Protein AF-A0A420ILF1-F1 (afdb_monomer_lite)

Radius of gyration: 15.02 Å; chains: 1; bounding box: 34×12×44 Å

Organism: NCBI:txid62708

Structure (mmCIF, N/CA/C/O backbone):
data_AF-A0A420ILF1-F1
#
_entry.id   AF-A0A420ILF1-F1
#
loop_
_atom_site.group_PDB
_atom_site.id
_atom_site.type_symbol
_atom_site.label_atom_id
_atom_site.label_alt_id
_atom_site.label_comp_id
_atom_site.label_asym_id
_atom_site.label_entity_id
_atom_site.label_seq_id
_atom_site.pdbx_PDB_ins_code
_atom_site.Cartn_x
_atom_site.Cartn_y
_atom_site.Cartn_z
_atom_site.occupancy
_atom_site.B_iso_or_equiv
_atom_site.auth_seq_id
_atom_site.auth_comp_id
_atom_site.auth_asym_id
_atom_site.auth_atom_id
_atom_site.pdbx_PDB_model_num
ATOM 1 N N . MET A 1 1 ? 3.042 -1.611 -25.622 1.00 61.19 1 MET A N 1
ATOM 2 C CA . MET A 1 1 ? 4.061 -2.005 -24.627 1.00 61.19 1 MET A CA 1
ATOM 3 C C . MET A 1 1 ? 4.093 -1.134 -23.368 1.00 61.19 1 MET A C 1
ATOM 5 O O . MET A 1 1 ? 3.619 -1.605 -22.349 1.00 61.19 1 MET A O 1
ATOM 9 N N . MET A 1 2 ? 4.568 0.126 -23.364 1.00 58.19 2 MET A N 1
ATOM 10 C CA . MET A 1 2 ? 4.724 0.879 -22.089 1.00 58.19 2 MET A CA 1
ATOM 11 C C . MET A 1 2 ? 3.394 1.255 -21.393 1.00 58.19 2 MET A C 1
ATOM 13 O O . MET A 1 2 ? 3.322 1.255 -20.169 1.00 58.19 2 MET A O 1
ATOM 17 N N . LYS A 1 3 ? 2.322 1.527 -22.157 1.00 64.94 3 LYS A N 1
ATOM 18 C CA . LYS A 1 3 ? 0.974 1.776 -21.598 1.00 64.94 3 LYS A CA 1
ATOM 19 C C . LYS A 1 3 ? 0.369 0.535 -20.930 1.00 64.94 3 LYS A C 1
ATOM 21 O O . LYS A 1 3 ? -0.305 0.664 -19.919 1.00 64.94 3 LYS A O 1
ATOM 26 N N . GLU A 1 4 ? 0.620 -0.652 -21.477 1.00 70.00 4 GLU A N 1
ATOM 27 C CA . GLU A 1 4 ? 0.028 -1.905 -20.986 1.00 70.00 4 GLU A CA 1
ATOM 28 C C . GLU A 1 4 ? 0.617 -2.303 -19.630 1.00 70.00 4 GLU A C 1
ATOM 30 O O . GLU A 1 4 ? -0.131 -2.661 -18.728 1.00 70.00 4 GLU A O 1
ATOM 35 N N . ILE A 1 5 ? 1.933 -2.146 -19.447 1.00 69.06 5 ILE A N 1
ATOM 36 C CA . ILE A 1 5 ? 2.618 -2.447 -18.178 1.00 69.06 5 ILE A CA 1
ATOM 37 C C . ILE A 1 5 ? 2.125 -1.524 -17.054 1.00 69.06 5 ILE A C 1
ATOM 39 O O . ILE A 1 5 ? 1.815 -1.992 -15.959 1.00 69.06 5 ILE A O 1
ATOM 43 N N . CYS A 1 6 ? 1.983 -0.223 -17.328 1.00 69.31 6 CYS A N 1
ATOM 44 C CA . CYS A 1 6 ? 1.412 0.711 -16.356 1.00 69.31 6 CYS A CA 1
ATOM 45 C C . CYS A 1 6 ? -0.044 0.361 -16.010 1.00 69.31 6 CYS A C 1
ATOM 47 O O . CYS A 1 6 ? -0.423 0.453 -14.847 1.00 69.31 6 CYS A O 1
ATOM 49 N N . ASN A 1 7 ? -0.844 -0.084 -16.986 1.00 74.44 7 ASN A N 1
ATOM 50 C CA . ASN A 1 7 ? -2.228 -0.496 -16.739 1.00 74.44 7 ASN A CA 1
ATOM 51 C C . ASN A 1 7 ? -2.311 -1.740 -15.840 1.00 74.44 7 ASN A C 1
ATOM 53 O O . ASN A 1 7 ? -3.150 -1.776 -14.945 1.00 74.44 7 ASN A O 1
ATOM 57 N N . VAL A 1 8 ? -1.429 -2.729 -16.028 1.00 74.56 8 VAL A N 1
ATOM 58 C CA . VAL A 1 8 ? -1.358 -3.917 -15.155 1.00 74.56 8 VAL A CA 1
ATOM 59 C C . VAL A 1 8 ? -0.961 -3.528 -13.731 1.00 74.56 8 VAL A C 1
ATOM 61 O O . VAL A 1 8 ? -1.558 -4.007 -12.772 1.00 74.56 8 VAL A O 1
ATOM 64 N N . ALA A 1 9 ? 0.007 -2.624 -13.580 1.00 71.56 9 ALA A N 1
ATOM 65 C CA . ALA A 1 9 ? 0.445 -2.144 -12.274 1.00 71.56 9 ALA A CA 1
ATOM 66 C C . ALA A 1 9 ? -0.667 -1.426 -11.502 1.00 71.56 9 ALA A C 1
ATOM 68 O O . ALA A 1 9 ? -0.876 -1.693 -10.320 1.00 71.56 9 ALA A O 1
ATOM 69 N N . VAL A 1 10 ? -1.389 -0.536 -12.189 1.00 74.94 10 VAL A N 1
ATOM 70 C CA . VAL A 1 10 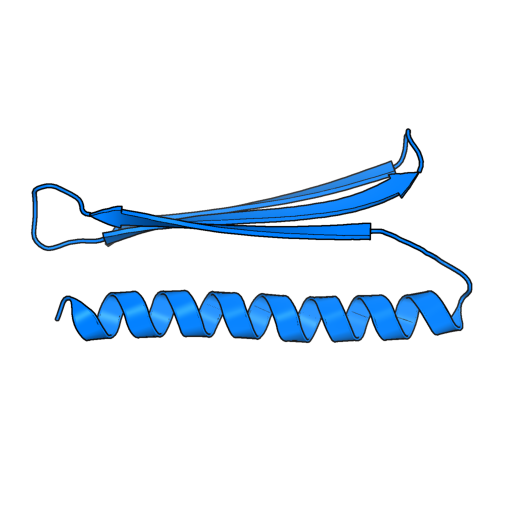? -2.543 0.169 -11.625 1.00 74.94 10 VAL A CA 1
ATOM 71 C C . VAL A 1 10 ? -3.643 -0.826 -11.267 1.00 74.94 10 VAL A C 1
ATOM 73 O O . VAL A 1 10 ? -4.190 -0.735 -10.178 1.00 74.94 10 VAL A O 1
ATOM 76 N N . PHE A 1 11 ? -3.913 -1.819 -12.120 1.00 79.06 11 PHE A N 1
ATOM 77 C CA . PHE A 1 11 ? -4.905 -2.856 -11.838 1.00 79.06 11 PHE A CA 1
ATOM 78 C C . PHE A 1 11 ? -4.574 -3.668 -10.577 1.00 79.06 11 PHE A C 1
ATOM 80 O O . PHE A 1 11 ? -5.437 -3.827 -9.718 1.00 79.06 11 PHE A O 1
ATOM 87 N N . ILE A 1 12 ? -3.329 -4.143 -10.432 1.00 72.88 12 ILE A N 1
ATOM 88 C CA . ILE A 1 12 ? -2.886 -4.872 -9.229 1.00 72.88 12 ILE A CA 1
ATOM 89 C C . ILE A 1 12 ? -3.037 -3.987 -7.988 1.00 72.88 12 ILE A C 1
ATOM 91 O O . ILE A 1 12 ? -3.546 -4.453 -6.973 1.00 72.88 12 ILE A O 1
ATOM 95 N N . PHE A 1 13 ? -2.650 -2.711 -8.084 1.00 75.50 13 PHE A N 1
ATOM 96 C CA . PHE A 1 13 ? -2.782 -1.765 -6.979 1.00 75.50 13 PHE A CA 1
ATOM 97 C C . PHE A 1 13 ? -4.247 -1.535 -6.579 1.00 75.50 13 PHE A C 1
ATOM 99 O O . PHE A 1 13 ? -4.581 -1.590 -5.397 1.00 75.50 13 PHE A O 1
ATOM 106 N N . THR A 1 14 ? -5.147 -1.342 -7.547 1.00 77.75 14 THR A N 1
ATOM 107 C CA . THR A 1 14 ? -6.588 -1.226 -7.282 1.00 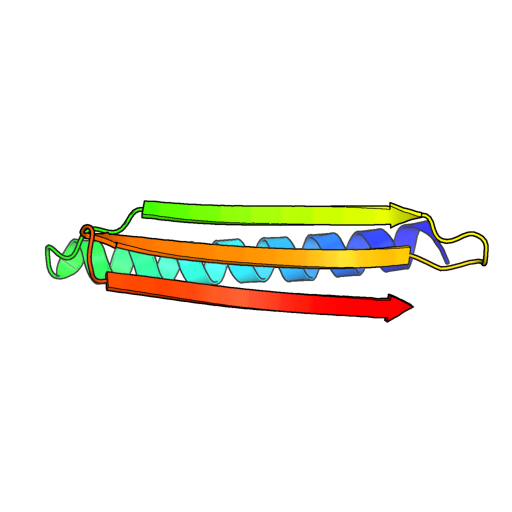77.75 14 THR A CA 1
ATOM 108 C C . THR A 1 14 ? -7.135 -2.489 -6.619 1.00 77.75 14 THR A C 1
ATOM 110 O O . THR A 1 14 ? -7.846 -2.388 -5.626 1.00 77.75 14 THR A O 1
ATOM 113 N N . LEU A 1 15 ? -6.738 -3.676 -7.086 1.00 78.94 15 LEU A N 1
ATOM 114 C CA . LEU A 1 15 ? -7.171 -4.934 -6.480 1.00 78.94 15 LEU A CA 1
ATOM 115 C C . LEU A 1 15 ? -6.699 -5.060 -5.022 1.00 78.94 15 LEU A C 1
ATOM 117 O O . LEU A 1 15 ? -7.459 -5.502 -4.163 1.00 78.94 15 LEU A O 1
ATOM 121 N N . THR A 1 16 ? -5.465 -4.642 -4.719 1.00 77.38 16 THR A N 1
ATOM 122 C CA . THR A 1 16 ? -4.970 -4.621 -3.335 1.00 77.38 16 THR A CA 1
ATOM 123 C C . THR A 1 16 ? -5.745 -3.637 -2.458 1.00 77.38 16 THR A C 1
ATOM 125 O O . THR A 1 16 ? -6.038 -3.973 -1.314 1.00 77.38 16 THR A O 1
ATOM 128 N N . VAL A 1 17 ? -6.131 -2.466 -2.981 1.00 78.62 17 VAL A N 1
ATOM 129 C CA . VAL A 1 17 ? -6.984 -1.496 -2.266 1.00 78.62 17 VAL A CA 1
ATOM 130 C C . VAL A 1 17 ? -8.339 -2.122 -1.931 1.00 78.62 17 VAL A C 1
ATOM 132 O O . VAL A 1 17 ? -8.752 -2.081 -0.776 1.00 78.62 17 VAL A O 1
ATOM 135 N N . ASP A 1 18 ? -9.004 -2.748 -2.905 1.00 82.19 18 ASP A N 1
ATOM 136 C CA . ASP A 1 18 ? -10.335 -3.341 -2.713 1.00 82.19 18 ASP A CA 1
ATOM 137 C C . ASP A 1 18 ? -10.323 -4.455 -1.655 1.00 82.19 18 ASP A C 1
ATOM 139 O O . ASP A 1 18 ? -11.198 -4.513 -0.786 1.00 82.19 18 ASP A O 1
ATOM 143 N N . VAL A 1 19 ? -9.302 -5.321 -1.682 1.00 82.75 19 VAL A N 1
ATOM 144 C CA . VAL A 1 19 ? -9.127 -6.381 -0.676 1.00 82.75 19 VAL A CA 1
ATOM 145 C C . VAL A 1 19 ? -8.930 -5.780 0.713 1.00 82.75 19 VAL A C 1
ATOM 147 O O . VAL A 1 19 ? -9.586 -6.202 1.665 1.00 82.75 19 VAL A O 1
ATOM 150 N N . TRP A 1 20 ? -8.061 -4.779 0.846 1.00 80.81 20 TRP A N 1
ATOM 151 C CA . TRP A 1 20 ? -7.818 -4.135 2.133 1.00 80.81 20 TRP A CA 1
ATOM 152 C C . TRP A 1 20 ? -9.026 -3.360 2.650 1.00 80.81 20 TRP A C 1
ATOM 154 O O . TRP A 1 20 ? -9.275 -3.363 3.855 1.00 80.81 20 TRP A O 1
ATOM 164 N N . GLN A 1 21 ? -9.803 -2.745 1.761 1.00 77.12 21 GLN A N 1
ATOM 165 C CA . GLN A 1 21 ? -11.048 -2.082 2.124 1.00 77.12 21 GLN A CA 1
ATOM 166 C C . GLN A 1 21 ? -12.065 -3.093 2.664 1.00 77.12 21 GLN A C 1
ATOM 168 O O . GLN A 1 21 ? -12.702 -2.836 3.685 1.00 77.12 21 GLN A O 1
ATOM 173 N N . HIS A 1 22 ? -12.145 -4.280 2.059 1.00 84.75 22 HIS A N 1
ATOM 174 C CA . HIS A 1 22 ? -12.966 -5.366 2.584 1.00 84.75 22 HIS A CA 1
ATOM 175 C C . HIS A 1 22 ? -12.491 -5.838 3.969 1.00 84.75 22 HIS A C 1
ATOM 177 O O . HIS A 1 22 ? -13.308 -6.025 4.870 1.00 84.75 22 HIS A O 1
ATOM 183 N N . VAL A 1 23 ? -11.176 -5.978 4.175 1.00 80.38 23 VAL A N 1
ATOM 184 C CA . VAL A 1 23 ? -10.603 -6.317 5.491 1.00 80.38 23 VAL A CA 1
ATOM 185 C C . VAL A 1 23 ? -10.928 -5.237 6.527 1.00 80.38 23 VAL A C 1
ATOM 187 O O . VAL A 1 23 ? -11.371 -5.576 7.620 1.00 80.38 23 VAL A O 1
ATOM 190 N N . LEU A 1 24 ? -10.781 -3.953 6.185 1.00 76.12 24 LEU A N 1
ATOM 191 C CA . LEU A 1 24 ? -11.142 -2.818 7.045 1.00 76.12 24 LEU A CA 1
ATOM 192 C C . LEU A 1 24 ? -12.616 -2.850 7.460 1.00 76.12 24 LEU A C 1
ATOM 194 O O . LEU A 1 24 ? -12.958 -2.556 8.606 1.00 76.12 24 LEU A O 1
ATOM 198 N N . ASP A 1 25 ? -13.504 -3.179 6.529 1.00 82.56 25 ASP A N 1
ATOM 199 C CA . ASP A 1 25 ? -14.933 -3.230 6.814 1.00 82.56 25 ASP A CA 1
ATOM 200 C C . ASP A 1 25 ? -15.291 -4.434 7.696 1.00 82.56 25 ASP A C 1
ATOM 202 O O . ASP A 1 25 ? -16.113 -4.302 8.606 1.00 82.56 25 ASP A O 1
ATOM 206 N N . LEU A 1 26 ? -14.605 -5.571 7.521 1.00 81.56 26 LEU A N 1
ATOM 207 C CA . LEU A 1 26 ? -14.712 -6.711 8.431 1.00 81.56 26 LEU A CA 1
ATOM 208 C C . LEU A 1 26 ? -14.210 -6.363 9.837 1.00 81.56 26 LEU A C 1
ATOM 210 O O . LEU A 1 26 ? -14.888 -6.674 10.811 1.00 81.56 26 LEU A O 1
ATOM 214 N N . THR A 1 27 ? -13.064 -5.695 9.983 1.00 80.94 27 THR A N 1
ATOM 215 C CA . THR A 1 27 ? -12.513 -5.383 11.314 1.00 80.94 27 THR A CA 1
ATOM 216 C C . THR A 1 27 ? -13.330 -4.348 12.076 1.00 80.94 27 THR A C 1
ATOM 218 O O . THR A 1 27 ? -13.463 -4.466 13.297 1.00 80.94 27 THR A O 1
ATOM 221 N N . LYS A 1 28 ? -13.970 -3.397 11.380 1.00 75.94 28 LYS A N 1
ATOM 222 C CA . LYS A 1 28 ? -14.946 -2.482 11.997 1.00 75.94 28 LYS A CA 1
ATOM 223 C C . LYS A 1 28 ? -16.101 -3.236 12.657 1.00 75.94 28 LYS A C 1
ATOM 225 O O . LYS A 1 28 ? -16.540 -2.831 13.731 1.00 75.94 28 LYS A O 1
ATOM 230 N N . ALA A 1 29 ? -16.558 -4.350 12.075 1.00 81.50 29 ALA A N 1
ATOM 231 C CA . ALA A 1 29 ? -17.615 -5.176 12.667 1.00 81.50 29 ALA A CA 1
ATOM 232 C C . ALA A 1 29 ? -17.211 -5.789 14.025 1.00 81.50 29 ALA A C 1
ATOM 234 O O . ALA A 1 29 ? -18.078 -6.113 14.835 1.00 81.50 29 ALA A O 1
ATOM 235 N N . PHE A 1 30 ? -15.907 -5.887 14.305 1.00 85.38 30 PHE A N 1
ATOM 236 C CA . PHE A 1 30 ? -15.350 -6.384 15.567 1.00 85.38 30 PHE A CA 1
ATOM 237 C C . PHE A 1 30 ? -14.815 -5.269 16.483 1.00 85.38 30 PHE A C 1
ATOM 239 O O . PHE A 1 30 ? -14.121 -5.561 17.452 1.00 85.38 30 PHE A O 1
ATOM 246 N N . SER A 1 31 ? -15.130 -3.995 16.209 1.00 84.06 31 SER A N 1
ATOM 247 C CA . SER A 1 31 ? -14.582 -2.825 16.928 1.00 84.06 31 SER A CA 1
ATOM 248 C C . SER A 1 31 ? -13.051 -2.713 16.890 1.00 84.06 31 SER A C 1
ATOM 250 O O . SER A 1 31 ? -12.453 -2.082 17.761 1.00 84.06 31 SER A O 1
ATOM 252 N N . VAL A 1 32 ? -12.413 -3.308 15.880 1.00 80.19 32 VAL A N 1
ATOM 253 C CA . VAL A 1 32 ? -10.974 -3.176 15.638 1.00 80.19 32 VAL A CA 1
ATOM 254 C C . VAL A 1 32 ? -10.765 -2.088 14.592 1.00 80.19 32 VAL A C 1
ATOM 256 O O . VAL A 1 32 ? -11.232 -2.197 13.455 1.00 80.19 32 VAL A O 1
ATOM 259 N N . TYR A 1 33 ? -10.055 -1.035 14.987 1.00 75.81 33 TYR A N 1
ATOM 260 C CA . TYR A 1 33 ? -9.771 0.122 14.146 1.00 75.81 33 TYR A CA 1
ATOM 261 C C . TYR A 1 33 ? -8.292 0.153 13.802 1.00 75.81 33 TYR A C 1
A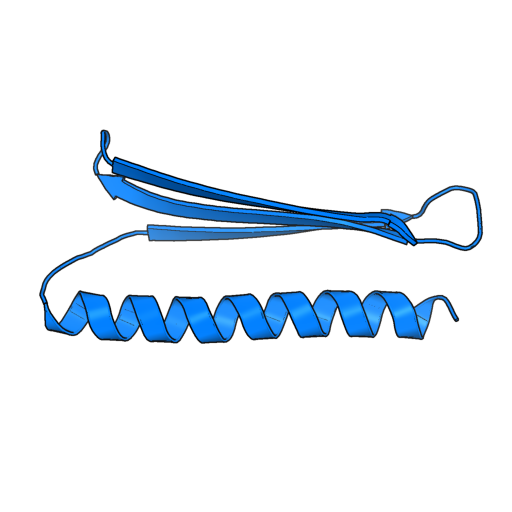TOM 263 O O . TYR A 1 33 ? -7.448 0.069 14.686 1.00 75.81 33 TYR A O 1
ATOM 271 N N . PHE A 1 34 ? -7.987 0.313 12.522 1.00 80.44 34 PHE A N 1
ATOM 272 C CA . PHE A 1 34 ? -6.638 0.594 12.067 1.00 80.44 34 PHE A CA 1
ATOM 273 C C . PHE A 1 34 ? -6.675 1.610 10.930 1.00 80.44 34 PHE A C 1
ATOM 275 O O . PHE A 1 34 ? -7.647 1.700 10.177 1.00 80.44 34 PHE A O 1
ATOM 282 N N . SER A 1 35 ? -5.602 2.378 10.815 1.00 80.69 35 SER A N 1
ATOM 283 C CA . SER A 1 35 ? -5.348 3.272 9.693 1.00 80.69 35 SER A CA 1
ATOM 284 C C . SER A 1 35 ? -4.587 2.509 8.621 1.00 80.69 35 SER A C 1
ATOM 286 O O . SER A 1 35 ? -3.591 1.855 8.925 1.00 80.69 35 SER A O 1
ATOM 288 N N . LEU A 1 36 ? -5.042 2.595 7.372 1.00 79.75 36 LEU A N 1
ATOM 289 C CA . LEU A 1 36 ? -4.365 2.010 6.219 1.00 79.75 36 LEU A CA 1
ATOM 290 C C . LEU A 1 36 ? -3.734 3.120 5.373 1.00 79.75 36 LEU A C 1
ATOM 292 O O . LEU A 1 36 ? -4.411 4.061 4.962 1.00 79.75 36 LEU A O 1
ATOM 296 N N . TYR A 1 37 ? -2.449 2.973 5.073 1.00 81.50 37 TYR A N 1
ATOM 297 C CA . TYR A 1 37 ? -1.686 3.847 4.192 1.00 81.50 37 TYR A CA 1
ATOM 298 C C . TYR A 1 37 ? -1.127 3.016 3.040 1.00 81.50 37 TYR A C 1
ATOM 300 O O . TYR A 1 37 ? -0.350 2.090 3.267 1.00 81.50 37 TYR A O 1
ATOM 308 N N . GLN A 1 38 ? -1.494 3.359 1.807 1.00 80.00 38 GLN A N 1
ATOM 309 C CA . GLN A 1 38 ? -0.998 2.688 0.606 1.00 80.00 38 GLN A CA 1
ATOM 310 C C . GLN A 1 38 ? -0.268 3.686 -0.286 1.00 80.00 38 GLN A C 1
ATOM 312 O O . GLN A 1 38 ? -0.743 4.795 -0.524 1.00 80.00 38 GLN A O 1
ATOM 317 N N . THR A 1 39 ? 0.906 3.303 -0.774 1.00 84.06 39 THR A N 1
ATOM 318 C CA . THR A 1 39 ? 1.727 4.125 -1.669 1.00 84.06 39 THR A CA 1
ATOM 319 C C . THR A 1 39 ? 2.105 3.321 -2.902 1.00 84.06 39 THR A C 1
ATOM 321 O O . THR A 1 39 ? 2.698 2.251 -2.777 1.00 84.06 39 THR A O 1
ATOM 324 N N . LEU A 1 40 ? 1.815 3.863 -4.088 1.00 80.81 40 LEU A N 1
ATOM 325 C CA . LEU A 1 40 ? 2.271 3.341 -5.376 1.00 80.81 40 LEU A CA 1
ATOM 326 C C . LEU A 1 40 ?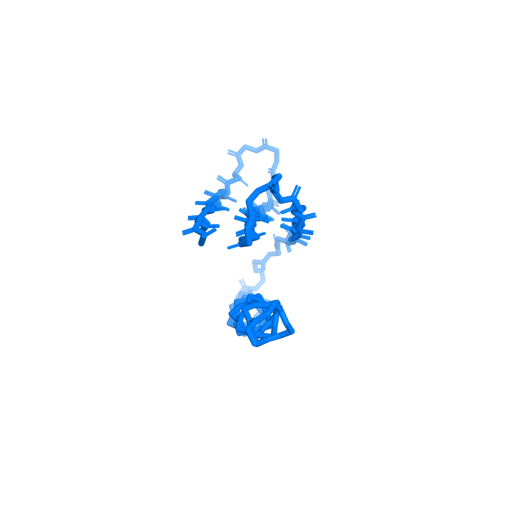 3.258 4.322 -6.008 1.00 80.81 40 LEU A C 1
ATOM 328 O O . LEU A 1 40 ? 2.909 5.469 -6.285 1.00 80.81 40 LEU A O 1
ATOM 332 N N . THR A 1 41 ? 4.467 3.854 -6.304 1.00 81.31 41 THR A N 1
ATOM 333 C CA . THR A 1 41 ? 5.493 4.652 -6.979 1.00 81.31 41 THR A CA 1
ATOM 334 C C . THR A 1 41 ? 5.878 4.007 -8.303 1.00 81.31 41 THR A C 1
ATOM 336 O O . THR A 1 41 ? 6.330 2.861 -8.349 1.00 81.31 41 THR A O 1
ATOM 339 N N . LEU A 1 42 ? 5.738 4.773 -9.385 1.00 75.12 42 LEU A N 1
ATOM 340 C CA . LEU A 1 42 ? 6.125 4.380 -10.737 1.00 75.12 42 LEU A CA 1
ATOM 341 C C . LEU A 1 42 ? 7.421 5.092 -11.124 1.00 75.12 42 LEU A C 1
ATOM 343 O O . LEU A 1 42 ? 7.470 6.319 -11.203 1.00 75.12 42 LEU A O 1
ATOM 347 N N . HIS A 1 43 ? 8.472 4.327 -11.405 1.00 79.62 43 HIS A N 1
ATOM 348 C CA . HIS A 1 43 ? 9.725 4.860 -11.926 1.00 79.62 43 HIS A CA 1
ATOM 349 C C . HIS A 1 43 ? 9.891 4.464 -13.391 1.00 79.62 43 HIS A C 1
ATOM 351 O O . HIS A 1 43 ? 9.880 3.278 -13.738 1.00 79.62 43 HIS A O 1
ATOM 357 N N . LYS A 1 44 ? 10.103 5.460 -14.256 1.00 68.19 44 LYS A N 1
ATOM 358 C CA . LYS A 1 44 ? 10.576 5.220 -15.621 1.00 68.19 44 LYS A CA 1
ATOM 359 C C . LYS A 1 44 ? 12.040 4.790 -15.552 1.00 68.19 44 LYS A C 1
ATOM 361 O O . LYS A 1 44 ? 12.863 5.512 -14.992 1.00 68.19 44 LYS A O 1
ATOM 366 N N . VAL A 1 45 ? 12.359 3.620 -16.095 1.00 77.06 45 VAL A N 1
ATOM 367 C CA . VAL A 1 45 ? 13.741 3.130 -16.192 1.00 77.06 45 VAL A CA 1
ATOM 368 C C . VAL A 1 45 ? 14.310 3.513 -17.565 1.00 77.06 45 VAL A C 1
ATOM 370 O O . VAL A 1 45 ? 13.554 3.777 -18.496 1.00 77.06 45 VAL A O 1
ATOM 373 N N . ALA A 1 46 ? 15.636 3.630 -17.690 1.00 65.69 46 ALA A N 1
ATOM 374 C CA . ALA A 1 46 ? 16.294 4.133 -18.907 1.00 65.69 46 ALA A CA 1
ATOM 375 C C . ALA A 1 46 ? 16.182 3.190 -20.131 1.00 65.69 46 ALA A C 1
ATOM 377 O O . ALA A 1 46 ? 16.433 3.613 -21.256 1.00 65.69 46 ALA A O 1
ATOM 378 N N . ALA A 1 47 ? 15.783 1.934 -19.917 1.00 64.00 47 ALA A N 1
ATOM 379 C CA . ALA A 1 47 ? 15.446 0.942 -20.942 1.00 64.00 47 ALA A CA 1
ATOM 380 C C . ALA A 1 47 ?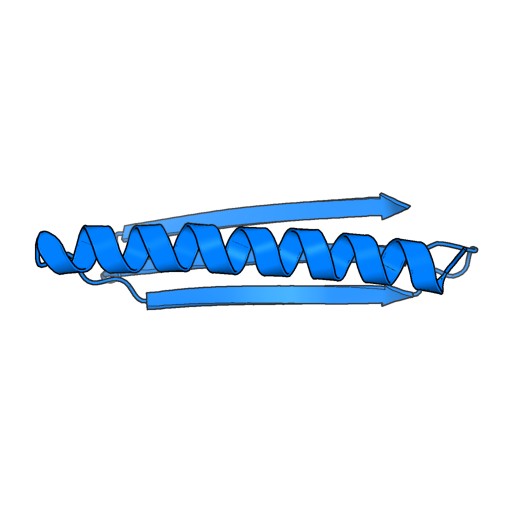 13.911 0.890 -21.143 1.00 64.00 47 ALA A C 1
ATOM 382 O O . ALA A 1 47 ? 13.194 1.451 -20.313 1.00 64.00 47 ALA A O 1
ATOM 383 N N . PRO A 1 48 ? 13.356 0.255 -22.197 1.00 63.62 48 PRO A N 1
ATOM 384 C CA . PRO A 1 48 ? 11.906 0.086 -22.320 1.00 63.62 48 PRO A CA 1
ATOM 385 C C . PRO A 1 48 ? 11.380 -0.799 -21.181 1.00 63.62 48 PRO A C 1
ATOM 387 O O . PRO A 1 48 ? 11.336 -2.015 -21.299 1.00 63.62 48 PRO A O 1
ATOM 390 N N . GLY A 1 49 ? 11.003 -0.172 -20.073 1.00 65.44 49 GLY A N 1
ATOM 391 C CA . GLY A 1 49 ? 10.608 -0.844 -18.846 1.00 65.44 49 GLY A CA 1
ATOM 392 C C . GLY A 1 49 ? 10.065 0.150 -17.827 1.00 65.44 49 GLY A C 1
ATOM 393 O O . GLY A 1 49 ? 10.245 1.370 -17.938 1.00 65.44 49 GLY A O 1
ATOM 394 N N . CYS A 1 50 ? 9.371 -0.368 -16.824 1.00 72.56 50 CYS A N 1
ATOM 395 C CA . CYS A 1 50 ? 8.861 0.413 -15.707 1.00 72.56 50 CYS A CA 1
ATOM 396 C C . CYS A 1 50 ? 9.152 -0.352 -14.425 1.00 72.56 50 CYS A C 1
ATOM 398 O O . CYS A 1 50 ? 8.943 -1.560 -14.350 1.00 72.56 50 CYS A O 1
ATOM 400 N N . ARG A 1 51 ? 9.626 0.362 -13.406 1.00 79.62 51 ARG A N 1
ATOM 401 C CA . ARG A 1 51 ? 9.737 -0.188 -12.062 1.00 79.62 51 ARG A CA 1
ATOM 402 C C . ARG A 1 51 ? 8.561 0.302 -11.246 1.00 79.62 51 ARG A C 1
ATOM 404 O O . ARG A 1 51 ? 8.403 1.508 -11.054 1.00 79.62 51 ARG A O 1
ATOM 411 N N . ILE A 1 52 ? 7.803 -0.643 -10.715 1.00 77.69 52 ILE A N 1
ATOM 412 C CA . ILE A 1 52 ? 6.690 -0.377 -9.814 1.00 77.69 52 ILE A CA 1
ATOM 413 C C . ILE A 1 52 ? 7.125 -0.753 -8.406 1.00 77.69 52 ILE A C 1
ATOM 415 O O . ILE A 1 52 ? 7.682 -1.830 -8.178 1.00 77.69 52 ILE A O 1
ATOM 419 N N . ARG A 1 53 ? 6.878 0.145 -7.459 1.00 84.00 53 ARG A N 1
ATOM 420 C CA . ARG A 1 53 ? 7.002 -0.125 -6.029 1.00 84.00 53 ARG A CA 1
ATOM 421 C C . ARG A 1 53 ? 5.659 0.132 -5.376 1.00 84.00 53 ARG A C 1
ATOM 423 O O . ARG A 1 53 ? 5.064 1.176 -5.630 1.00 84.00 53 ARG A O 1
ATOM 430 N N . PHE A 1 54 ? 5.219 -0.795 -4.541 1.00 80.56 54 PHE A N 1
ATOM 431 C CA . PHE A 1 54 ? 4.049 -0.606 -3.699 1.00 80.56 54 PHE A CA 1
ATOM 432 C C . PHE A 1 54 ? 4.418 -0.846 -2.238 1.00 80.56 54 PHE A C 1
ATOM 434 O O . PHE A 1 54 ? 5.281 -1.670 -1.925 1.00 80.56 54 PHE A O 1
ATOM 441 N N . SER A 1 55 ? 3.787 -0.083 -1.357 1.00 84.12 55 SER A N 1
ATOM 442 C CA . SER A 1 55 ? 3.936 -0.204 0.087 1.00 84.12 55 SER A CA 1
ATOM 443 C C . SER A 1 55 ? 2.576 -0.013 0.729 1.00 84.12 55 SER A C 1
ATOM 445 O O . SER A 1 55 ? 1.999 1.067 0.612 1.00 84.12 55 SER A O 1
ATOM 447 N N . ASP A 1 56 ? 2.131 -1.029 1.455 1.00 81.56 56 ASP A N 1
ATOM 448 C CA . ASP A 1 56 ? 0.945 -0.993 2.296 1.00 81.56 56 ASP A CA 1
ATOM 449 C C . ASP A 1 56 ? 1.385 -1.011 3.760 1.00 81.56 56 ASP A C 1
ATOM 451 O O . ASP A 1 56 ? 2.246 -1.798 4.166 1.00 81.56 56 ASP A O 1
ATOM 455 N N . ARG A 1 57 ? 0.801 -0.130 4.564 1.00 84.69 57 ARG A N 1
ATOM 456 C CA . ARG A 1 57 ? 1.044 -0.023 6.001 1.00 84.69 57 ARG A CA 1
ATOM 457 C C . ARG A 1 57 ? -0.299 0.049 6.705 1.00 84.69 57 ARG A C 1
ATOM 459 O O . ARG A 1 57 ? -1.084 0.945 6.410 1.00 84.69 57 ARG A O 1
ATOM 466 N N . SER A 1 58 ? -0.547 -0.860 7.640 1.00 80.81 58 SER A N 1
ATOM 467 C CA . SER A 1 58 ? -1.676 -0.768 8.562 1.00 80.81 58 SER A CA 1
ATOM 468 C C . SER A 1 58 ? -1.176 -0.523 9.983 1.00 80.81 58 SER A C 1
ATOM 470 O O . SER A 1 58 ? -0.309 -1.254 10.467 1.00 80.81 58 SER A O 1
ATOM 472 N N . GLU A 1 59 ? -1.742 0.473 10.652 1.00 85.00 59 GLU A N 1
ATOM 473 C CA . GLU A 1 59 ? -1.430 0.850 12.033 1.00 85.00 59 GLU A CA 1
ATOM 474 C C . GLU A 1 59 ? -2.685 0.754 12.888 1.00 85.00 59 GLU A C 1
ATOM 476 O O . GLU A 1 59 ? -3.662 1.449 12.615 1.00 85.00 59 GLU A O 1
ATOM 481 N N . MET A 1 60 ? -2.659 -0.096 13.912 1.00 79.31 60 MET A N 1
ATOM 482 C CA . MET 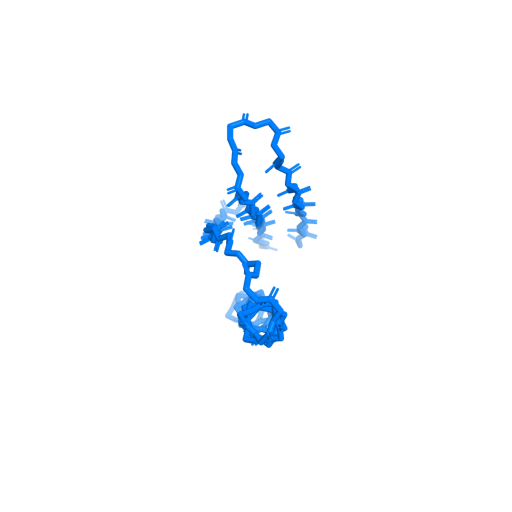A 1 60 ? -3.758 -0.217 14.877 1.00 79.31 60 MET A CA 1
ATOM 483 C C . MET A 1 60 ? -3.512 0.668 16.106 1.00 79.31 60 MET A C 1
ATOM 485 O O . MET A 1 60 ? -4.398 1.394 16.545 1.00 79.31 60 MET A O 1
ATOM 489 N N . ASP A 1 61 ? -2.285 0.639 16.624 1.00 80.38 61 ASP A N 1
ATOM 490 C CA . ASP A 1 61 ? -1.799 1.449 17.741 1.00 80.38 61 ASP A CA 1
ATOM 491 C C . ASP A 1 61 ? -0.289 1.710 17.578 1.00 80.38 61 ASP A C 1
ATOM 493 O O . ASP A 1 61 ? 0.319 1.295 16.588 1.00 80.38 61 ASP A O 1
ATOM 497 N N . GLU A 1 62 ? 0.328 2.402 18.540 1.00 79.88 62 GLU A N 1
ATOM 498 C CA . GLU A 1 62 ? 1.759 2.746 18.504 1.00 79.88 62 GLU A CA 1
ATOM 499 C C . GLU A 1 62 ? 2.696 1.522 18.458 1.00 79.88 62 GLU A C 1
ATOM 501 O O . GLU A 1 62 ? 3.849 1.648 18.047 1.00 79.88 62 GLU A O 1
ATOM 506 N N . ASN A 1 63 ? 2.214 0.337 18.847 1.00 78.56 63 ASN A N 1
ATOM 507 C CA . ASN A 1 63 ? 3.007 -0.886 18.977 1.00 78.56 63 ASN A CA 1
ATOM 508 C C . ASN A 1 63 ? 2.663 -1.951 17.925 1.00 78.56 63 ASN A C 1
ATOM 510 O O . ASN A 1 63 ? 3.413 -2.914 17.756 1.00 78.56 63 ASN A O 1
ATOM 514 N N . THR A 1 64 ? 1.553 -1.787 17.206 1.00 78.19 64 THR A N 1
ATOM 515 C CA . THR A 1 64 ? 1.010 -2.790 16.292 1.00 78.19 64 THR A CA 1
ATOM 516 C C . THR A 1 64 ? 0.952 -2.236 14.875 1.00 78.19 64 THR A C 1
ATOM 518 O O . THR A 1 64 ? 0.028 -1.514 14.489 1.00 78.19 64 THR A O 1
ATOM 521 N N . MET A 1 65 ? 1.949 -2.624 14.080 1.00 83.31 65 MET A N 1
ATOM 522 C CA . MET A 1 65 ? 2.055 -2.287 12.665 1.00 83.31 65 MET A CA 1
ATOM 523 C C . MET A 1 65 ? 2.215 -3.556 11.831 1.00 83.31 65 MET A C 1
ATOM 525 O O . MET A 1 65 ? 3.066 -4.396 12.122 1.00 83.31 65 MET A O 1
ATOM 529 N N . LEU A 1 66 ? 1.460 -3.646 10.739 1.00 76.62 66 LEU A N 1
ATOM 530 C CA . LEU A 1 66 ? 1.733 -4.583 9.654 1.00 76.62 66 LEU A CA 1
ATOM 531 C C . LEU A 1 66 ? 2.156 -3.781 8.421 1.00 76.62 66 LEU A C 1
ATOM 533 O O . LEU A 1 66 ? 1.517 -2.793 8.057 1.00 76.62 66 LEU A O 1
ATOM 537 N N . ARG A 1 67 ? 3.252 -4.197 7.786 1.00 81.81 67 ARG A N 1
ATOM 538 C CA . ARG A 1 67 ? 3.782 -3.576 6.571 1.00 81.81 67 ARG A CA 1
ATOM 539 C C . ARG A 1 67 ? 3.979 -4.639 5.505 1.00 81.81 67 ARG A C 1
ATOM 541 O O . ARG A 1 67 ? 4.618 -5.656 5.766 1.00 81.81 67 ARG A O 1
ATOM 548 N N . ILE A 1 68 ? 3.464 -4.375 4.312 1.00 76.81 68 ILE A N 1
ATOM 549 C CA . ILE A 1 68 ? 3.666 -5.203 3.127 1.00 76.81 68 ILE A CA 1
ATOM 550 C C . ILE A 1 68 ? 4.329 -4.333 2.072 1.00 76.81 68 ILE A C 1
ATOM 552 O O . ILE A 1 68 ? 3.824 -3.276 1.707 1.00 76.81 68 ILE A O 1
ATOM 556 N N . GLU A 1 69 ? 5.469 -4.785 1.573 1.00 81.31 69 GLU A N 1
ATOM 557 C CA . GLU A 1 69 ? 6.177 -4.114 0.493 1.00 81.31 69 GLU A CA 1
ATOM 558 C C . GLU A 1 69 ? 6.323 -5.057 -0.683 1.00 81.31 69 GLU A C 1
ATOM 560 O O . GLU A 1 69 ? 6.595 -6.248 -0.514 1.00 81.31 69 GLU A O 1
ATOM 565 N N . GLY A 1 70 ? 6.215 -4.509 -1.885 1.00 76.06 70 GLY A N 1
ATOM 566 C CA . GLY A 1 70 ? 6.541 -5.260 -3.075 1.00 76.06 70 GLY A CA 1
ATOM 567 C C . GLY A 1 70 ? 7.078 -4.401 -4.198 1.00 76.06 70 GLY A C 1
ATOM 568 O O . GLY A 1 70 ? 6.974 -3.170 -4.240 1.00 76.06 70 GLY A O 1
ATOM 569 N N . LYS A 1 71 ? 7.742 -5.098 -5.109 1.00 82.50 71 LYS A N 1
ATOM 570 C CA . LYS A 1 71 ? 8.468 -4.524 -6.226 1.00 82.50 71 LYS A CA 1
ATOM 571 C C . LYS A 1 71 ? 8.235 -5.405 -7.435 1.00 82.50 71 LYS A C 1
ATOM 573 O O . LYS A 1 71 ? 8.392 -6.620 -7.346 1.00 82.50 71 LYS A O 1
ATOM 578 N N . ILE A 1 72 ? 7.912 -4.777 -8.555 1.00 73.69 72 ILE A N 1
ATOM 579 C CA . ILE A 1 72 ? 7.836 -5.448 -9.847 1.00 73.69 72 ILE A CA 1
ATOM 580 C C . ILE A 1 72 ? 8.758 -4.688 -10.796 1.00 73.69 72 ILE A C 1
ATOM 582 O O . ILE A 1 72 ? 8.598 -3.480 -10.997 1.00 73.69 72 ILE A O 1
ATOM 586 N N . ASP A 1 73 ? 9.761 -5.387 -11.320 1.00 72.94 73 ASP A N 1
ATOM 587 C CA . ASP A 1 73 ? 10.628 -4.877 -12.376 1.00 72.94 73 ASP A CA 1
ATOM 588 C C . ASP A 1 73 ? 10.202 -5.519 -13.698 1.00 72.94 73 ASP A C 1
ATOM 590 O O . ASP A 1 73 ? 10.135 -6.745 -13.799 1.00 72.94 73 ASP A O 1
ATOM 594 N N . PHE A 1 74 ? 9.922 -4.668 -14.681 1.00 67.31 74 PHE A N 1
ATOM 595 C CA . PHE A 1 74 ? 9.731 -5.040 -16.078 1.00 67.31 74 PHE A CA 1
ATOM 596 C C . PHE A 1 74 ? 10.885 -4.498 -16.913 1.00 67.31 74 PHE A C 1
ATOM 598 O O . PHE A 1 74 ? 11.219 -3.298 -16.730 1.00 67.31 74 PHE A O 1
#

pLDDT: mean 77.12, std 6.11, range [58.19, 85.38]

Secondary structure (DSSP, 8-state):
-HHHHHHHHHHHHHHHHHHHHHHHHHHHHTT---EEEEEEEEEE-SSS-EEEEEEEEEEEETTEEEEEEEEEE-

Foldseek 3Di:
DLVVVVVVLVVVLVVVVVVVVVVQVVVVVVVQDKDKDKDWDWDDDPPSWIKIKIKIWIGRDPVDIDIDIDIDTD

Sequence (74 aa):
MMKEICNVAVFIFTLTVDVWQHVLDLTKAFSVYFSLYQTLTLHKVAAPGCRIRFSDRSEMDENTMLRIEGKIDF